Protein AF-W3RS18-F1 (afdb_monomer)

Mean predicted aligned error: 9.02 Å

Foldseek 3Di:
DPPDPDPPDQALVSLVVVLVVLQVVLVVDDPDDSSVVSNVVSVVSNVVSVVRVVVVVPDDPPPPD

Sequence (65 aa):
MKRRPKVEYQTAEQIEAEVKRLEQRAESFADGDARQSALREAAKFRTYAAMKRWVGAAKPSADER

Secondary structure (DSSP, 8-state):
-----------HHHHHHHHHHHHHHHHTSPTTHHHHHHHHHHHHHHHHHHHHHHHHHTS--TT--

Radius of gyration: 16.68 Å; Cα contacts (8 Å, |Δi|>4): 41; chains: 1; bounding box: 39×32×44 Å

Solvent-accessible surface area (backbone atoms only — not comparable to full-atom values): 3845 Å² total; per-residue (Å²): 132,86,81,73,83,78,80,81,73,75,49,42,68,56,34,49,55,49,26,53,51,31,46,57,52,22,70,74,40,67,96,50,72,69,21,52,48,31,45,54,51,25,53,52,38,48,51,52,24,52,51,47,46,52,59,60,69,69,51,74,75,92,80,80,126

Nearest PDB structures (foldseek):
  4wzx-assembly1_A  TM=8.285E-01  e=5.128E+00  Homo sapiens

pLDDT: mean 80.18, std 18.13, range [37.16, 95.38]

Structure (mmCIF, N/CA/C/O backbone):
data_AF-W3RS18-F1
#
_entry.id   AF-W3RS18-F1
#
loop_
_atom_site.group_PDB
_atom_site.id
_atom_site.type_symbol
_atom_site.label_atom_id
_atom_site.label_alt_id
_atom_site.label_comp_id
_atom_site.label_asym_id
_atom_site.label_entity_id
_atom_site.label_seq_id
_atom_site.pdbx_PDB_ins_code
_atom_site.Cartn_x
_atom_site.Cartn_y
_atom_site.Cartn_z
_atom_site.occupancy
_atom_site.B_iso_or_equiv
_atom_site.auth_seq_id
_atom_site.auth_comp_id
_atom_site.auth_asym_id
_atom_site.auth_atom_id
_atom_site.pdbx_PDB_model_num
ATOM 1 N N . MET A 1 1 ? 14.864 25.403 -26.823 1.00 43.06 1 MET A N 1
ATOM 2 C CA . MET A 1 1 ? 14.223 24.125 -26.428 1.00 43.06 1 MET A CA 1
ATOM 3 C C . MET A 1 1 ? 13.540 24.296 -25.075 1.00 43.06 1 MET A C 1
ATOM 5 O O . MET A 1 1 ? 14.235 24.462 -24.081 1.00 43.06 1 MET A O 1
ATOM 9 N N . LYS A 1 2 ? 12.200 24.309 -25.009 1.00 46.09 2 LYS A N 1
ATOM 10 C CA . LYS A 1 2 ? 11.486 24.294 -23.719 1.00 46.09 2 LYS A CA 1
ATOM 11 C C . LYS 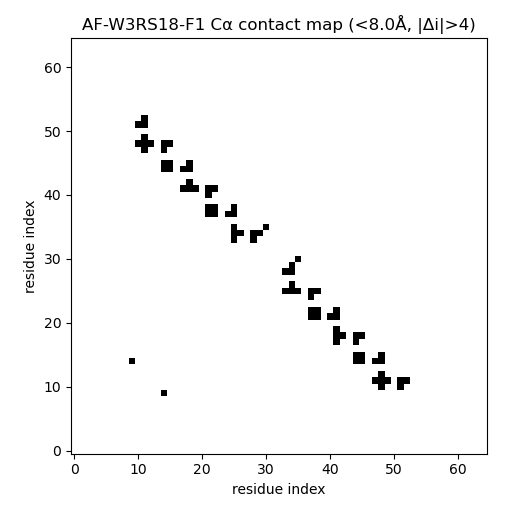A 1 2 ? 11.662 22.903 -23.098 1.00 46.09 2 LYS A C 1
ATOM 13 O O . LYS A 1 2 ? 11.198 21.923 -23.678 1.00 46.09 2 LYS A O 1
ATOM 18 N N . ARG A 1 3 ? 12.366 22.809 -21.965 1.00 51.41 3 ARG A N 1
ATOM 19 C CA . ARG A 1 3 ? 12.489 21.568 -21.185 1.00 51.41 3 ARG A CA 1
ATOM 20 C C . ARG A 1 3 ? 11.089 21.201 -20.692 1.00 51.41 3 ARG A C 1
ATOM 22 O O . ARG A 1 3 ? 10.545 21.891 -19.837 1.00 51.41 3 ARG A O 1
ATOM 29 N N . ARG A 1 4 ? 10.467 20.178 -21.285 1.00 56.19 4 ARG A N 1
ATOM 30 C CA . ARG A 1 4 ? 9.211 19.631 -20.756 1.00 56.19 4 ARG A CA 1
ATOM 31 C C . ARG A 1 4 ? 9.514 19.056 -19.364 1.00 56.19 4 ARG A C 1
ATOM 33 O O . ARG A 1 4 ? 10.511 18.340 -19.252 1.00 56.19 4 ARG A O 1
ATOM 40 N N . PRO A 1 5 ? 8.722 19.366 -18.323 1.00 51.72 5 PRO A N 1
ATOM 41 C CA . PRO A 1 5 ? 8.906 18.753 -17.016 1.00 51.72 5 PRO A CA 1
ATOM 42 C C . PRO A 1 5 ? 8.768 17.239 -17.176 1.00 51.72 5 PRO A C 1
ATOM 44 O O . PRO A 1 5 ? 7.776 16.740 -17.711 1.00 51.72 5 PRO A O 1
ATOM 47 N N . LYS A 1 6 ? 9.821 16.516 -16.798 1.00 50.84 6 LYS A N 1
ATOM 48 C CA . LYS A 1 6 ? 9.835 15.058 -16.814 1.00 50.84 6 LYS A CA 1
ATOM 49 C C . LYS A 1 6 ? 8.847 14.619 -15.739 1.00 50.84 6 LYS A C 1
ATOM 51 O O . LYS A 1 6 ? 9.077 14.869 -14.563 1.00 50.84 6 LYS A O 1
ATOM 56 N N . VAL A 1 7 ? 7.723 14.040 -16.149 1.00 56.50 7 VAL A N 1
ATOM 57 C CA . VAL A 1 7 ? 6.788 13.414 -15.212 1.00 56.50 7 VAL A CA 1
ATOM 58 C C . VAL A 1 7 ? 7.526 12.223 -14.608 1.00 56.50 7 VAL A C 1
ATOM 60 O O . VAL A 1 7 ? 7.786 11.233 -15.294 1.00 56.50 7 VAL A O 1
ATOM 63 N N . GLU A 1 8 ? 7.949 12.350 -13.354 1.00 59.31 8 GLU A N 1
ATOM 64 C CA . GLU A 1 8 ? 8.546 11.247 -12.610 1.00 59.31 8 GLU A CA 1
ATOM 65 C C . GLU A 1 8 ? 7.430 10.283 -12.213 1.00 59.31 8 GLU A C 1
ATOM 67 O O . GLU A 1 8 ? 6.722 10.463 -11.226 1.00 59.31 8 GLU A O 1
ATOM 72 N N . TYR A 1 9 ? 7.221 9.263 -13.043 1.00 68.19 9 TYR A N 1
ATOM 73 C CA . TYR A 1 9 ? 6.297 8.187 -12.720 1.00 68.19 9 TYR A CA 1
ATOM 74 C C . TYR A 1 9 ? 6.894 7.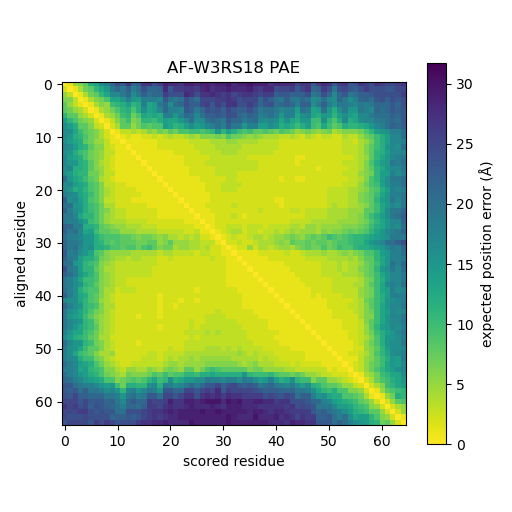337 -11.596 1.00 68.19 9 TYR A C 1
ATOM 76 O O . TYR A 1 9 ? 7.858 6.610 -11.850 1.00 68.19 9 TYR A O 1
ATOM 84 N N . GLN A 1 10 ? 6.276 7.365 -10.410 1.00 79.12 10 GLN A N 1
ATOM 85 C CA . GLN A 1 10 ? 6.678 6.595 -9.222 1.00 79.12 10 GLN A CA 1
ATOM 86 C C . GLN A 1 10 ? 7.128 5.168 -9.562 1.00 79.12 10 GLN A C 1
ATOM 88 O O . GLN A 1 10 ? 6.353 4.440 -10.182 1.00 79.12 10 GLN A O 1
ATOM 93 N N . THR A 1 11 ? 8.339 4.741 -9.198 1.00 87.56 11 THR A N 1
ATOM 94 C CA . THR A 1 11 ? 8.811 3.362 -9.432 1.00 87.56 11 THR A CA 1
ATOM 95 C C . THR A 1 11 ? 7.942 2.335 -8.698 1.00 87.56 11 THR A C 1
ATOM 97 O O . THR A 1 11 ? 7.147 2.690 -7.829 1.00 87.56 11 THR A O 1
ATOM 100 N N . ALA A 1 12 ? 8.064 1.050 -9.046 1.00 87.81 12 ALA A N 1
ATOM 101 C CA . ALA A 1 12 ? 7.302 0.011 -8.353 1.00 87.81 12 ALA A CA 1
ATOM 102 C C . ALA A 1 12 ? 7.608 0.002 -6.843 1.00 87.81 12 ALA A C 1
ATOM 104 O O . ALA A 1 12 ? 6.698 -0.140 -6.034 1.00 87.81 12 ALA A O 1
ATOM 105 N N . GLU A 1 13 ? 8.862 0.248 -6.466 1.00 88.81 13 GLU A N 1
ATOM 106 C CA . GLU A 1 13 ? 9.328 0.329 -5.078 1.00 88.81 13 GLU A CA 1
ATOM 107 C C . GLU A 1 13 ? 8.727 1.535 -4.346 1.00 88.81 13 GLU A C 1
ATOM 109 O O . GLU A 1 13 ? 8.346 1.431 -3.182 1.00 88.81 13 GLU A O 1
ATOM 114 N N . GLN A 1 14 ? 8.599 2.676 -5.031 1.00 89.25 14 GLN A N 1
ATOM 115 C CA . GLN A 1 14 ? 7.953 3.865 -4.468 1.00 89.25 14 GLN A CA 1
ATOM 116 C C . GLN A 1 14 ? 6.455 3.630 -4.238 1.00 89.25 14 GLN A C 1
ATOM 118 O O . GLN A 1 14 ? 5.925 4.046 -3.210 1.00 89.25 14 GLN A O 1
ATOM 123 N N . ILE A 1 15 ? 5.788 2.911 -5.147 1.00 90.38 15 ILE A N 1
ATOM 124 C CA . ILE A 1 15 ? 4.383 2.524 -4.971 1.00 90.38 15 ILE A CA 1
ATOM 125 C C . ILE A 1 15 ? 4.240 1.554 -3.788 1.00 90.38 15 ILE A C 1
ATOM 127 O O . ILE A 1 15 ? 3.317 1.689 -2.991 1.00 90.38 15 ILE A O 1
ATOM 131 N N . GLU A 1 16 ? 5.160 0.604 -3.611 1.00 91.50 16 GLU A N 1
ATOM 132 C CA . GLU A 1 16 ? 5.133 -0.306 -2.458 1.00 91.50 16 GLU A CA 1
ATOM 133 C C . GLU A 1 16 ? 5.389 0.383 -1.118 1.00 91.50 16 GLU A C 1
ATOM 135 O O . GLU A 1 16 ? 4.802 -0.007 -0.106 1.00 91.50 16 GLU A O 1
ATOM 140 N N . ALA A 1 17 ? 6.240 1.409 -1.091 1.00 92.25 17 ALA A N 1
ATOM 141 C CA . ALA A 1 17 ? 6.414 2.231 0.100 1.00 92.25 17 ALA A CA 1
ATOM 142 C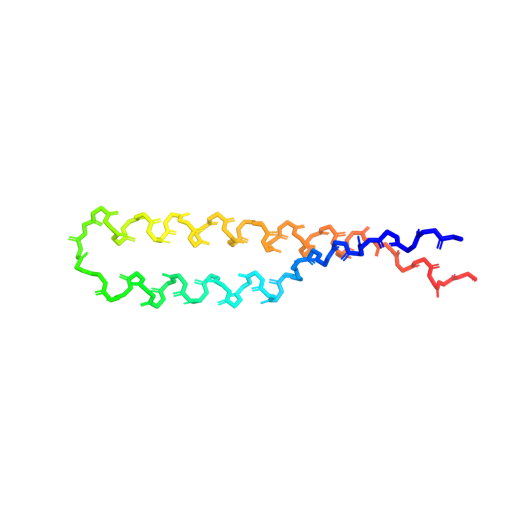 C . ALA A 1 17 ? 5.097 2.924 0.493 1.00 92.25 17 ALA A C 1
ATOM 144 O O . ALA A 1 17 ? 4.761 2.979 1.678 1.00 92.25 17 ALA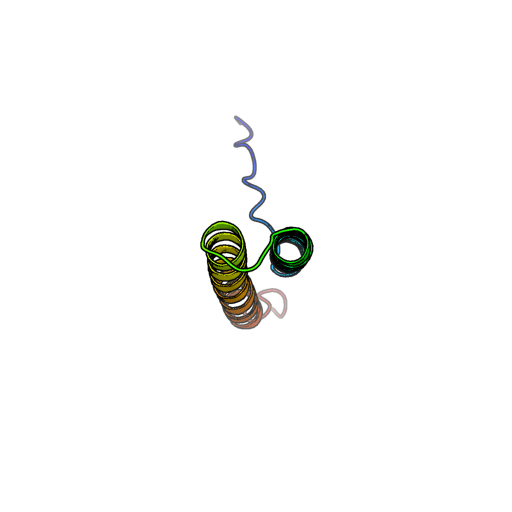 A O 1
ATOM 145 N N . GLU A 1 18 ? 4.319 3.378 -0.494 1.00 91.44 18 GLU A N 1
ATOM 146 C CA . GLU A 1 18 ? 3.001 3.974 -0.262 1.00 91.44 18 GLU A CA 1
ATOM 147 C C . GLU A 1 18 ? 1.968 2.939 0.205 1.00 91.44 18 GLU A C 1
ATOM 149 O O . GLU A 1 18 ? 1.223 3.202 1.147 1.00 91.44 18 GLU A O 1
ATOM 154 N N . VAL A 1 19 ? 1.981 1.724 -0.359 1.00 93.56 19 VAL A N 1
ATOM 155 C CA . VAL A 1 19 ? 1.165 0.601 0.142 1.00 93.56 19 VAL A CA 1
ATOM 156 C C . VAL A 1 19 ? 1.425 0.379 1.631 1.00 93.56 19 VAL A C 1
ATOM 158 O O . VAL A 1 19 ? 0.476 0.359 2.410 1.00 93.56 19 VAL A O 1
ATOM 161 N N . LYS A 1 20 ? 2.695 0.273 2.046 1.00 94.31 20 LYS A N 1
ATOM 162 C CA . LYS A 1 20 ? 3.049 0.066 3.461 1.00 94.31 20 LYS A CA 1
ATOM 163 C C . LYS A 1 20 ? 2.546 1.202 4.350 1.00 94.31 20 LYS A C 1
ATOM 165 O O . LYS A 1 20 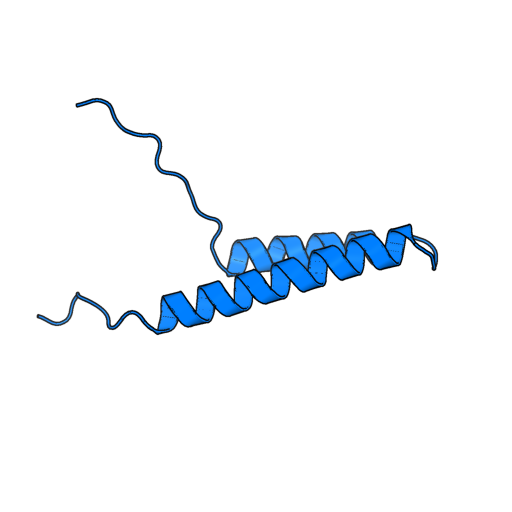? 2.041 0.942 5.437 1.00 94.31 20 LYS A O 1
ATOM 170 N N . ARG A 1 21 ? 2.644 2.453 3.888 1.00 93.75 21 ARG A N 1
ATOM 171 C CA . ARG A 1 21 ? 2.094 3.610 4.610 1.00 93.75 21 ARG A CA 1
ATOM 172 C C . ARG A 1 21 ? 0.581 3.529 4.777 1.00 93.75 21 ARG A C 1
ATOM 174 O O . ARG A 1 21 ? 0.081 3.810 5.863 1.00 93.75 21 ARG A O 1
ATOM 181 N N . LEU A 1 22 ? -0.144 3.149 3.727 1.00 91.19 22 LEU A N 1
ATOM 182 C CA . LEU A 1 22 ? -1.600 3.003 3.774 1.00 91.19 22 LEU A CA 1
ATOM 183 C C . LEU A 1 22 ? -2.031 1.863 4.700 1.00 91.19 22 LEU A C 1
ATOM 185 O O . LEU A 1 22 ? -3.017 2.010 5.414 1.00 91.19 22 LEU A O 1
ATOM 189 N N . GLU A 1 23 ? -1.279 0.765 4.739 1.00 94.06 23 GLU A N 1
ATOM 190 C CA . GLU A 1 23 ? -1.536 -0.346 5.660 1.00 94.06 23 GLU A CA 1
ATOM 191 C C . GLU A 1 23 ? -1.293 0.045 7.117 1.00 94.06 23 GLU A C 1
ATOM 193 O O . GLU A 1 23 ? -2.175 -0.149 7.948 1.00 94.06 23 GLU A O 1
ATOM 198 N N . GLN A 1 24 ? -0.171 0.704 7.413 1.00 94.88 24 GLN A N 1
ATOM 199 C CA . GLN A 1 24 ? 0.102 1.248 8.749 1.00 94.88 24 GLN A CA 1
ATOM 200 C C . GLN A 1 24 ? -0.963 2.266 9.175 1.00 94.88 24 GLN A C 1
ATOM 202 O O . GLN A 1 24 ? -1.409 2.294 10.320 1.00 94.88 24 GLN A O 1
ATOM 207 N N . ARG A 1 25 ? -1.426 3.100 8.238 1.00 90.88 25 ARG A N 1
ATOM 208 C CA . ARG A 1 25 ? -2.539 4.017 8.489 1.00 90.88 25 ARG A CA 1
ATOM 209 C C . ARG A 1 25 ? -3.838 3.256 8.754 1.00 90.88 25 ARG A C 1
ATOM 211 O O . ARG A 1 25 ? -4.593 3.658 9.634 1.00 90.88 25 ARG A O 1
ATOM 218 N N . ALA A 1 26 ? -4.098 2.166 8.038 1.00 93.31 26 ALA A N 1
ATOM 219 C CA . ALA A 1 26 ? -5.269 1.327 8.260 1.00 93.31 26 ALA A CA 1
ATOM 220 C C . ALA A 1 26 ? -5.265 0.681 9.654 1.00 93.31 26 ALA A C 1
ATOM 222 O O . ALA A 1 26 ? -6.317 0.607 10.281 1.00 93.31 26 ALA A O 1
ATOM 223 N N . GLU A 1 27 ? -4.097 0.275 10.157 1.00 93.62 27 GLU A N 1
ATOM 224 C CA . GLU A 1 27 ? -3.923 -0.254 11.519 1.00 93.62 27 GLU A CA 1
ATOM 225 C C . GLU A 1 27 ? -4.256 0.778 12.605 1.00 93.62 27 GLU A C 1
ATOM 227 O O . GLU A 1 27 ? -4.713 0.407 13.682 1.00 93.62 27 GLU A O 1
ATOM 232 N N . SER A 1 28 ? -4.088 2.074 12.318 1.00 93.69 28 SER A N 1
ATOM 233 C CA . 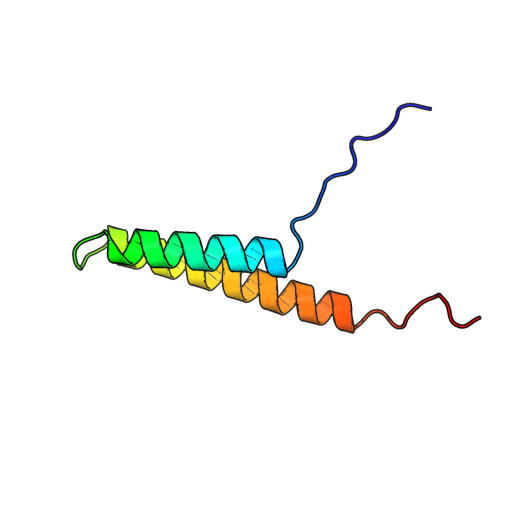SER A 1 28 ? -4.455 3.148 13.253 1.00 93.69 28 SER A CA 1
ATOM 234 C C . SER A 1 28 ? -5.965 3.406 13.351 1.00 93.69 28 SER A C 1
ATOM 236 O O . SER A 1 28 ? -6.410 4.117 14.252 1.00 93.69 28 SER A O 1
ATOM 238 N N . PHE A 1 29 ? -6.764 2.846 12.437 1.00 91.00 29 PHE A N 1
ATOM 239 C CA . PHE A 1 29 ? -8.217 2.979 12.457 1.00 91.00 29 PHE A CA 1
ATOM 240 C C . PHE A 1 29 ? -8.871 1.806 13.191 1.00 91.00 29 PHE A C 1
ATOM 242 O O . PHE A 1 29 ? -8.479 0.649 13.036 1.00 91.00 29 PHE A O 1
ATOM 249 N N . ALA A 1 30 ? -9.939 2.101 13.936 1.00 91.25 30 ALA A N 1
ATOM 250 C CA . ALA A 1 30 ? -10.841 1.072 14.436 1.00 91.25 30 ALA A CA 1
ATOM 251 C C . ALA A 1 30 ? -11.468 0.284 13.272 1.00 91.25 30 ALA A C 1
ATOM 253 O O . ALA A 1 30 ? -11.565 0.777 12.141 1.00 91.25 30 ALA A O 1
ATOM 254 N N . ASP A 1 31 ? -11.910 -0.941 13.553 1.00 89.69 31 ASP A N 1
ATOM 255 C CA . ASP A 1 31 ? -12.607 -1.758 12.564 1.00 89.69 31 ASP A CA 1
ATOM 256 C C . ASP A 1 31 ? -13.871 -1.040 12.073 1.00 89.69 31 ASP A C 1
ATOM 258 O O . ASP A 1 31 ? -14.745 -0.666 12.854 1.00 89.69 31 ASP A O 1
ATOM 262 N N . GLY A 1 32 ? -13.938 -0.804 10.760 1.00 93.62 32 GLY A N 1
ATOM 263 C CA . GLY A 1 32 ? -15.012 -0.045 10.126 1.00 93.62 32 GLY A CA 1
ATOM 264 C C . GLY A 1 32 ? -14.641 0.472 8.737 1.00 93.62 32 GLY A C 1
ATOM 265 O O . GLY A 1 32 ? -13.601 0.121 8.167 1.00 93.62 32 GLY A O 1
ATOM 266 N N . ASP A 1 33 ? -15.493 1.336 8.189 1.00 94.25 33 ASP A N 1
ATOM 267 C CA . ASP A 1 33 ? -15.402 1.801 6.799 1.00 94.25 33 ASP A CA 1
ATOM 268 C C . ASP A 1 33 ? -14.107 2.560 6.489 1.00 94.25 33 ASP A C 1
ATOM 270 O O . ASP A 1 33 ? -13.562 2.436 5.389 1.00 94.25 33 ASP A O 1
ATOM 274 N N . ALA A 1 34 ? -13.573 3.311 7.457 1.00 90.56 34 ALA A N 1
ATOM 275 C CA . ALA A 1 34 ? -12.316 4.043 7.305 1.00 90.56 34 ALA A CA 1
ATOM 276 C C . ALA A 1 34 ? -11.125 3.091 7.109 1.00 90.56 34 ALA A C 1
ATOM 278 O O . ALA A 1 34 ? -10.331 3.262 6.179 1.00 90.56 34 ALA A O 1
ATOM 279 N N . ARG A 1 35 ? -11.046 2.031 7.927 1.00 93.88 35 ARG A N 1
ATOM 280 C CA . ARG A 1 35 ? -10.030 0.981 7.796 1.00 93.88 35 ARG A CA 1
ATOM 281 C C . ARG A 1 35 ? -10.181 0.226 6.481 1.00 93.88 35 ARG A C 1
ATOM 283 O O . ARG A 1 35 ? -9.203 0.051 5.759 1.00 93.88 35 ARG A O 1
ATOM 290 N N . GLN A 1 36 ? -11.404 -0.171 6.126 1.00 94.62 36 GLN A N 1
ATOM 291 C CA . GLN A 1 36 ? -11.659 -0.857 4.857 1.00 94.62 36 GLN A CA 1
ATOM 292 C C . GLN A 1 36 ? -11.302 0.007 3.645 1.00 94.62 36 GLN A C 1
ATOM 294 O O . GLN A 1 36 ? -10.762 -0.507 2.668 1.00 94.62 36 GLN A O 1
ATOM 299 N N . SER A 1 37 ? -11.570 1.311 3.699 1.00 94.38 37 SER A N 1
ATOM 300 C CA . SER A 1 37 ? -11.230 2.238 2.617 1.00 94.38 37 SER A CA 1
ATOM 301 C C . SER A 1 37 ? -9.719 2.341 2.422 1.00 94.38 37 SER A C 1
ATOM 303 O O . SER A 1 37 ? -9.251 2.179 1.296 1.00 94.38 37 SER A O 1
ATOM 305 N N . ALA A 1 38 ? -8.956 2.496 3.510 1.00 90.94 38 ALA A N 1
ATOM 306 C CA . ALA A 1 38 ? -7.493 2.516 3.461 1.00 90.94 38 ALA A CA 1
ATOM 307 C C . ALA A 1 38 ? -6.910 1.196 2.917 1.00 90.94 38 ALA A C 1
ATOM 309 O O . ALA A 1 38 ? -6.023 1.210 2.064 1.00 90.94 38 ALA A O 1
ATOM 310 N N . LEU A 1 39 ? -7.458 0.046 3.32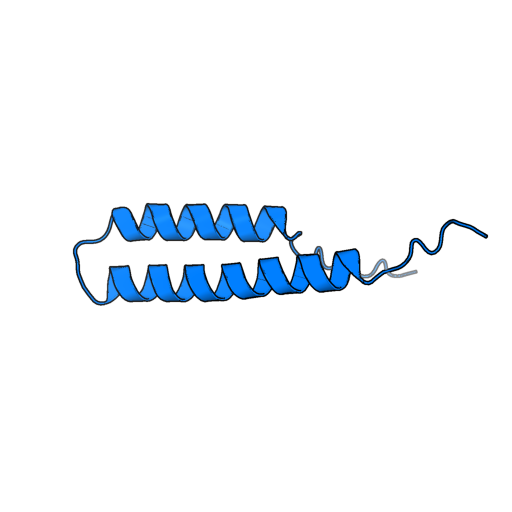7 1.00 93.69 39 LEU A N 1
ATOM 311 C CA . LEU A 1 39 ? -7.031 -1.264 2.817 1.00 93.69 39 LEU A CA 1
ATOM 312 C C . LEU A 1 39 ? -7.374 -1.465 1.333 1.00 93.69 39 LEU A C 1
ATOM 314 O O . LEU A 1 39 ? -6.566 -2.006 0.577 1.00 93.69 39 LEU A O 1
ATOM 318 N N . ARG A 1 40 ? -8.552 -1.011 0.882 1.00 95.38 40 ARG A N 1
ATOM 319 C CA . ARG A 1 40 ? -8.933 -1.046 -0.542 1.00 95.38 40 ARG A CA 1
ATOM 320 C C . ARG A 1 40 ? -8.005 -0.176 -1.381 1.00 95.38 40 ARG A C 1
ATOM 322 O O . ARG A 1 40 ? -7.644 -0.560 -2.491 1.00 95.38 40 ARG A O 1
ATOM 329 N N . GLU A 1 41 ? -7.624 0.987 -0.867 1.00 93.44 41 GLU A N 1
ATOM 330 C CA . GLU A 1 41 ? -6.666 1.870 -1.522 1.00 93.44 41 GLU A CA 1
ATOM 331 C C . GLU A 1 41 ? -5.283 1.210 -1.624 1.00 93.44 41 GLU A C 1
ATOM 333 O O . GLU A 1 41 ? -4.735 1.111 -2.724 1.00 93.44 41 GLU A O 1
ATOM 338 N N . ALA A 1 42 ? -4.781 0.625 -0.532 1.00 93.38 42 ALA A N 1
ATOM 339 C CA . ALA A 1 42 ? -3.535 -0.142 -0.529 1.00 93.38 42 ALA A CA 1
ATOM 340 C C . ALA A 1 42 ? -3.555 -1.298 -1.553 1.00 93.38 42 ALA A C 1
ATOM 342 O O . ALA A 1 42 ? -2.587 -1.507 -2.288 1.00 93.38 42 ALA A O 1
ATOM 343 N N . ALA A 1 43 ? -4.675 -2.020 -1.673 1.00 93.88 43 ALA A N 1
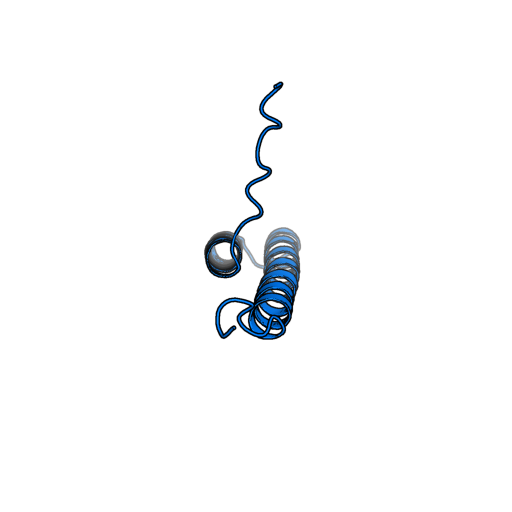ATOM 344 C CA . ALA A 1 43 ? -4.833 -3.101 -2.649 1.00 93.88 43 ALA A CA 1
ATOM 345 C C . ALA A 1 43 ? -4.765 -2.614 -4.112 1.00 93.88 43 ALA A C 1
ATOM 347 O O . ALA A 1 43 ? -4.163 -3.278 -4.965 1.00 93.88 43 ALA A O 1
ATOM 348 N N . LYS A 1 44 ? -5.321 -1.432 -4.414 1.00 93.75 44 LYS A N 1
ATOM 349 C CA . LYS A 1 44 ? -5.191 -0.813 -5.745 1.00 93.75 44 LYS A CA 1
ATOM 350 C C . LYS A 1 44 ? -3.728 -0.507 -6.059 1.00 93.75 44 LYS A C 1
ATOM 352 O O . LYS A 1 44 ? -3.240 -0.887 -7.122 1.00 93.75 44 LYS A O 1
ATOM 357 N N . PHE A 1 45 ? -3.009 0.113 -5.123 1.00 91.31 45 PHE A N 1
ATOM 358 C CA . PHE A 1 45 ? -1.590 0.430 -5.304 1.00 91.31 45 PHE A CA 1
ATOM 359 C C . PHE A 1 45 ? -0.716 -0.817 -5.461 1.00 91.31 45 PHE A C 1
ATOM 361 O O . PHE A 1 45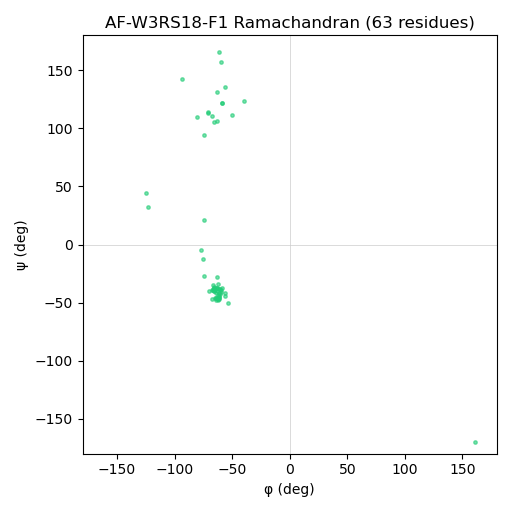 ? 0.156 -0.832 -6.328 1.00 91.31 45 PHE A O 1
ATOM 368 N N . ARG A 1 46 ? -1.002 -1.909 -4.740 1.00 92.25 46 ARG A N 1
ATOM 369 C CA . ARG A 1 46 ? -0.339 -3.206 -4.976 1.00 92.25 46 ARG A CA 1
ATOM 370 C C . ARG A 1 46 ? -0.491 -3.688 -6.413 1.00 92.25 46 ARG A C 1
ATOM 372 O O . ARG A 1 46 ? 0.484 -4.128 -7.017 1.00 92.25 46 ARG A O 1
ATOM 379 N N . THR A 1 47 ? -1.696 -3.576 -6.966 1.00 92.62 47 THR A N 1
ATOM 380 C CA . THR A 1 47 ? -1.967 -3.976 -8.353 1.00 92.62 47 THR A CA 1
ATOM 381 C C . THR A 1 47 ? -1.149 -3.130 -9.330 1.00 92.62 47 THR A C 1
ATOM 383 O O . THR A 1 47 ? -0.512 -3.672 -10.231 1.00 92.62 47 THR A O 1
ATOM 386 N N . TYR A 1 48 ? -1.076 -1.813 -9.110 1.00 89.38 48 TYR A N 1
ATOM 387 C CA . TYR A 1 48 ? -0.244 -0.926 -9.926 1.00 89.38 48 TYR A CA 1
ATOM 388 C C . TYR A 1 48 ? 1.253 -1.235 -9.815 1.00 89.38 48 TYR A C 1
ATOM 390 O O . TYR A 1 48 ? 1.940 -1.252 -10.837 1.00 89.38 48 TYR A O 1
ATOM 398 N N . ALA A 1 49 ? 1.766 -1.525 -8.616 1.00 89.56 49 ALA A N 1
ATOM 399 C CA . ALA A 1 49 ? 3.159 -1.933 -8.428 1.00 89.56 49 ALA A CA 1
ATOM 400 C C . ALA A 1 49 ? 3.467 -3.239 -9.178 1.00 89.56 49 ALA A C 1
ATOM 402 O O . ALA A 1 49 ? 4.468 -3.320 -9.892 1.00 89.56 49 ALA A O 1
ATOM 403 N N . ALA A 1 50 ? 2.577 -4.233 -9.080 1.00 89.25 50 ALA A N 1
ATOM 404 C CA . ALA A 1 50 ? 2.707 -5.503 -9.789 1.00 89.25 50 ALA A CA 1
ATOM 405 C C . ALA A 1 50 ? 2.701 -5.311 -11.314 1.00 89.25 50 ALA A C 1
ATOM 407 O O . ALA A 1 50 ? 3.586 -5.817 -12.003 1.00 89.25 50 ALA A O 1
ATOM 408 N N . MET A 1 51 ? 1.767 -4.511 -11.839 1.00 88.75 51 MET A N 1
ATOM 409 C CA . MET A 1 51 ? 1.731 -4.161 -13.262 1.00 88.75 51 MET A CA 1
ATOM 410 C C . MET A 1 51 ? 3.002 -3.437 -13.700 1.00 88.75 51 MET A C 1
ATOM 412 O O . MET A 1 51 ? 3.557 -3.747 -14.751 1.00 88.75 51 MET A O 1
ATOM 416 N N . LYS A 1 52 ? 3.504 -2.498 -12.893 1.00 86.81 52 LYS A N 1
ATOM 417 C CA . LYS A 1 52 ? 4.717 -1.747 -13.218 1.00 86.81 52 LYS A CA 1
ATOM 418 C C . LYS A 1 52 ? 5.955 -2.640 -13.250 1.00 86.81 52 LYS A C 1
ATOM 420 O O . LYS A 1 52 ? 6.781 -2.474 -14.145 1.00 86.81 52 LYS A O 1
ATOM 425 N N . ARG A 1 53 ? 6.058 -3.612 -12.339 1.00 86.75 53 ARG A N 1
ATOM 426 C CA . ARG A 1 53 ? 7.097 -4.652 -12.393 1.00 86.75 53 ARG A CA 1
ATOM 427 C C . ARG A 1 53 ? 6.976 -5.506 -13.639 1.00 86.75 53 ARG A C 1
ATOM 429 O O . ARG A 1 53 ? 7.974 -5.715 -14.313 1.00 86.75 53 ARG A O 1
ATOM 436 N N . TRP A 1 54 ? 5.770 -5.959 -13.961 1.00 86.94 54 TRP A N 1
ATOM 437 C CA . TRP A 1 54 ? 5.537 -6.792 -15.135 1.00 86.94 54 TRP A CA 1
ATOM 438 C C . TRP A 1 54 ? 5.909 -6.066 -16.437 1.00 86.94 54 TRP A C 1
ATOM 440 O O . TRP A 1 54 ? 6.676 -6.593 -17.236 1.00 86.94 54 TRP A O 1
ATOM 450 N N . VAL A 1 55 ? 5.470 -4.815 -16.609 1.00 83.56 55 VAL A N 1
ATOM 451 C CA . VAL A 1 55 ? 5.834 -3.980 -17.769 1.00 83.56 55 VAL A CA 1
ATOM 452 C C . VAL A 1 55 ? 7.331 -3.649 -17.790 1.00 83.56 55 VAL A C 1
ATOM 454 O O . VAL A 1 55 ? 7.935 -3.604 -18.859 1.00 83.56 55 VAL A O 1
ATOM 457 N N . GLY A 1 56 ? 7.941 -3.411 -16.625 1.00 76.44 56 GLY A N 1
ATOM 458 C CA . GLY A 1 56 ? 9.380 -3.170 -16.501 1.00 76.44 56 GLY A CA 1
ATOM 459 C C . GLY A 1 56 ? 10.225 -4.390 -16.869 1.00 76.44 56 GLY A C 1
ATOM 460 O O . GLY A 1 56 ? 11.228 -4.240 -17.557 1.00 76.44 56 GLY A O 1
ATOM 461 N N . ALA A 1 57 ? 9.786 -5.587 -16.476 1.00 66.69 57 ALA A N 1
ATOM 462 C CA . ALA A 1 57 ? 10.432 -6.858 -16.798 1.00 66.69 57 ALA A CA 1
ATOM 463 C C . ALA A 1 57 ? 10.216 -7.286 -18.262 1.00 66.69 57 ALA A C 1
ATOM 465 O O . ALA A 1 57 ? 11.055 -7.976 -18.829 1.00 66.69 57 ALA A O 1
ATOM 466 N N . ALA A 1 58 ? 9.113 -6.862 -18.889 1.00 60.06 58 ALA A N 1
ATOM 467 C CA . ALA A 1 58 ? 8.798 -7.161 -20.287 1.00 60.06 58 ALA A CA 1
ATOM 468 C C . ALA A 1 58 ? 9.585 -6.315 -21.305 1.00 60.06 58 ALA A C 1
ATOM 470 O O . ALA A 1 58 ? 9.457 -6.545 -22.508 1.00 60.06 58 ALA A O 1
ATOM 471 N N . LYS A 1 59 ? 10.393 -5.338 -20.866 1.00 55.00 59 LYS A N 1
ATOM 472 C CA . LYS A 1 59 ? 11.359 -4.690 -21.758 1.00 55.00 59 LYS A CA 1
ATOM 473 C C . LYS A 1 59 ? 12.594 -5.588 -21.880 1.00 55.00 59 LYS A C 1
ATOM 475 O O . LYS A 1 59 ? 13.357 -5.642 -20.917 1.00 55.00 59 LYS A O 1
ATOM 480 N N . PRO A 1 60 ? 12.853 -6.237 -23.033 1.00 50.09 60 PRO A N 1
ATOM 481 C CA . PRO A 1 60 ? 14.211 -6.674 -23.315 1.00 50.09 60 PRO A CA 1
ATOM 482 C C . PRO A 1 60 ? 15.107 -5.435 -23.237 1.00 50.09 60 PRO A C 1
ATOM 484 O O . PRO A 1 60 ? 14.727 -4.359 -23.716 1.00 50.09 60 PRO A O 1
ATOM 487 N N . SER A 1 61 ? 16.257 -5.563 -22.580 1.00 47.44 61 SER A N 1
ATOM 488 C CA . SER A 1 61 ? 17.295 -4.539 -22.585 1.00 47.44 61 SER A CA 1
ATOM 489 C C . SER A 1 61 ? 17.571 -4.150 -24.034 1.00 47.44 61 SER A C 1
ATOM 491 O O . SER A 1 61 ? 18.095 -4.933 -24.818 1.00 47.44 61 SER A O 1
ATOM 493 N N . ALA A 1 62 ? 17.209 -2.928 -24.413 1.00 51.41 62 ALA A N 1
ATOM 494 C CA . ALA A 1 62 ? 17.539 -2.371 -25.722 1.00 51.41 62 ALA A CA 1
ATOM 495 C C . ALA A 1 62 ? 19.028 -1.964 -25.822 1.00 51.41 62 ALA A C 1
ATOM 497 O O . ALA A 1 62 ? 19.370 -1.154 -26.672 1.00 51.41 62 ALA A O 1
ATOM 498 N N . ASP A 1 63 ? 19.881 -2.525 -24.957 1.00 45.25 63 ASP A N 1
ATOM 499 C CA . ASP A 1 63 ? 21.308 -2.223 -24.773 1.00 45.25 63 ASP A CA 1
ATOM 500 C C . ASP A 1 63 ? 22.183 -3.487 -24.961 1.00 45.25 63 ASP A C 1
ATOM 502 O O . ASP A 1 63 ? 23.221 -3.649 -24.330 1.00 45.25 63 ASP A O 1
ATOM 506 N N . GLU A 1 64 ? 21.764 -4.414 -25.831 1.00 42.59 64 GLU A N 1
ATOM 507 C CA . GLU A 1 64 ? 22.603 -5.532 -26.312 1.00 42.59 64 GLU A CA 1
ATOM 508 C C . GLU A 1 64 ? 22.688 -5.566 -27.854 1.00 42.59 64 GLU A C 1
ATOM 510 O O . GLU A 1 64 ? 22.550 -6.620 -28.478 1.00 42.59 64 GLU A O 1
ATOM 515 N N . ARG A 1 65 ? 22.885 -4.412 -28.505 1.00 37.16 65 ARG A N 1
ATOM 516 C CA . ARG A 1 65 ? 23.289 -4.357 -29.921 1.00 37.16 65 ARG A CA 1
ATOM 517 C C . ARG A 1 65 ? 24.392 -3.345 -30.160 1.00 37.16 65 ARG A C 1
ATOM 519 O O . ARG A 1 65 ? 24.232 -2.201 -29.689 1.00 37.16 65 ARG A O 1
#